Protein AF-Q9SR60-F1 (afdb_monomer_lite)

Foldseek 3Di:
DDPPVVVVVVVVVVVVVQPPFPQDPVRDGDRPPPDLDQDPDADPDDLVSLVPDDLVVLCVVCVNNVNNVCNPPDSVVSSVVCCVPRPDPPDD

Sequence (92 aa):
MGKGGWLLNFLNHAKNQESVENLDKNGAVKAPSSGFKMPLHYPRYTKEDYEEMEEWRLDLLLSEYGLLAFHDNTLHEKRAFAIDTFIWPHHP

Radius of gyration: 16.92 Å; chains: 1; bounding box: 32×50×31 Å

Organism: Arabidopsis thaliana (NCBI:txid3702)

Structure (mmCIF, N/CA/C/O backbone):
data_AF-Q9SR60-F1
#
_entry.id   AF-Q9SR60-F1
#
loop_
_atom_site.group_PDB
_atom_site.id
_atom_site.type_symbol
_atom_site.label_atom_id
_atom_site.label_alt_id
_atom_site.label_comp_id
_atom_site.label_asym_id
_atom_site.label_entity_id
_atom_site.label_seq_id
_atom_site.pdbx_PDB_ins_code
_atom_site.Cartn_x
_atom_site.Cartn_y
_atom_site.Cartn_z
_atom_site.occupancy
_atom_site.B_iso_or_equiv
_atom_site.a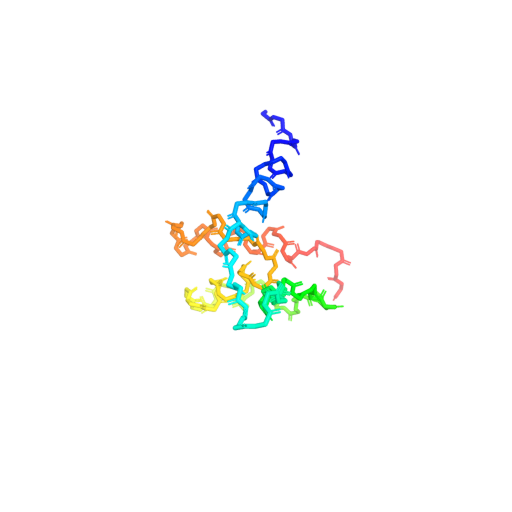uth_seq_id
_atom_site.auth_comp_id
_atom_site.auth_asym_id
_atom_site.auth_atom_id
_atom_site.pdbx_PDB_model_num
ATOM 1 N N . MET A 1 1 ? -19.630 11.675 -1.961 1.00 43.38 1 MET A N 1
ATOM 2 C CA . MET A 1 1 ? -19.637 10.334 -2.590 1.00 43.38 1 MET A CA 1
ATOM 3 C C . MET A 1 1 ? -19.535 9.286 -1.484 1.00 43.38 1 MET A C 1
ATOM 5 O O . MET A 1 1 ? -18.774 9.493 -0.549 1.00 43.38 1 MET A O 1
ATOM 9 N N . GLY A 1 2 ? -20.415 8.280 -1.488 1.00 55.16 2 GLY A N 1
ATOM 10 C CA . GLY A 1 2 ? -20.767 7.479 -0.304 1.00 55.16 2 GLY A CA 1
ATOM 11 C C . GLY A 1 2 ? -19.689 6.496 0.168 1.00 55.16 2 GLY A C 1
ATOM 12 O O . GLY A 1 2 ? -19.169 5.712 -0.618 1.00 55.16 2 GLY A O 1
ATOM 13 N N . LYS A 1 3 ? -19.423 6.487 1.481 1.00 59.16 3 LYS A N 1
ATOM 14 C CA . LYS A 1 3 ? -18.409 5.658 2.165 1.00 59.16 3 LYS A CA 1
ATOM 15 C C . LYS A 1 3 ? -18.746 4.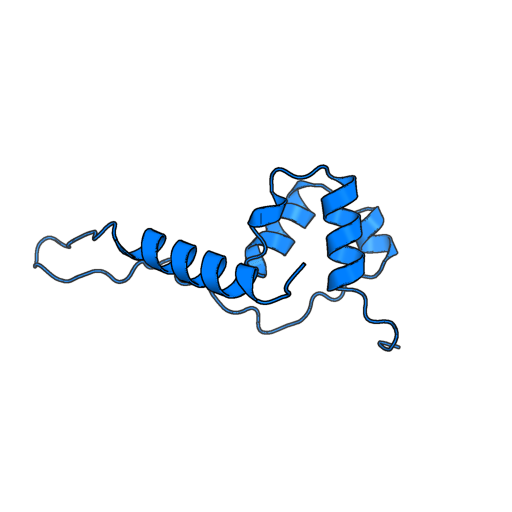150 2.254 1.00 59.16 3 LYS A C 1
ATOM 17 O O . LYS A 1 3 ? -18.140 3.440 3.042 1.00 59.16 3 LYS A O 1
ATOM 22 N N . GLY A 1 4 ? -19.721 3.659 1.482 1.00 60.84 4 GLY A N 1
ATOM 23 C CA . GLY A 1 4 ? -20.222 2.274 1.556 1.00 60.84 4 GLY A CA 1
ATOM 24 C C . GLY A 1 4 ? -19.910 1.389 0.343 1.00 60.84 4 GLY A C 1
ATOM 25 O O . GLY A 1 4 ? -20.094 0.178 0.417 1.00 60.84 4 GL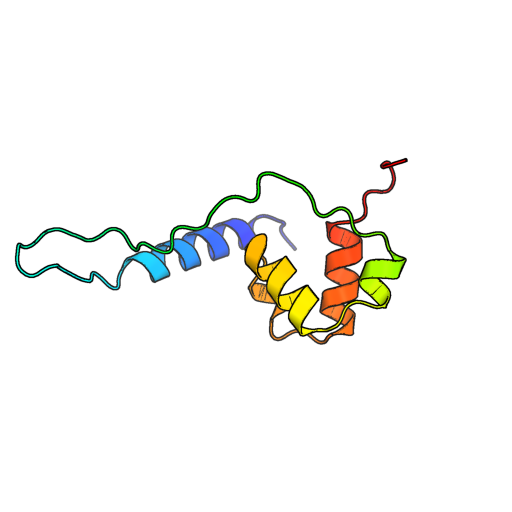Y A O 1
ATOM 26 N N . GLY A 1 5 ? -19.433 1.959 -0.771 1.00 64.81 5 GLY A N 1
ATOM 27 C CA . GLY A 1 5 ? -19.178 1.192 -2.001 1.00 64.81 5 GLY A CA 1
ATOM 28 C C . GLY A 1 5 ? -17.943 0.291 -1.926 1.00 64.81 5 GLY A C 1
ATOM 29 O O . GLY A 1 5 ? -17.899 -0.757 -2.566 1.00 64.81 5 GLY A O 1
ATOM 30 N N . TRP A 1 6 ? -16.957 0.662 -1.106 1.00 64.50 6 TRP A N 1
ATOM 31 C CA . TRP A 1 6 ? -15.701 -0.080 -1.015 1.00 64.50 6 TRP A CA 1
ATOM 32 C C . TRP A 1 6 ? -15.878 -1.460 -0.368 1.00 64.50 6 TRP A C 1
ATOM 34 O O . TRP A 1 6 ? -15.351 -2.434 -0.893 1.00 64.50 6 TRP A O 1
ATOM 44 N N . LEU A 1 7 ? -16.699 -1.583 0.686 1.00 71.25 7 LEU A N 1
ATOM 45 C CA . LEU A 1 7 ? -16.950 -2.881 1.330 1.00 71.25 7 LEU A CA 1
ATOM 46 C C . LEU A 1 7 ? -17.659 -3.868 0.383 1.00 71.25 7 LEU A C 1
ATOM 48 O O . LEU A 1 7 ? -17.360 -5.058 0.389 1.00 71.25 7 LEU A O 1
ATOM 52 N N . LEU A 1 8 ? -18.570 -3.377 -0.464 1.00 71.12 8 LEU A N 1
ATOM 53 C CA . LEU A 1 8 ? -19.231 -4.191 -1.488 1.00 71.12 8 LEU A CA 1
ATOM 54 C C . LEU A 1 8 ? -18.257 -4.640 -2.581 1.00 71.12 8 LEU A C 1
ATOM 56 O O . LEU A 1 8 ? -18.262 -5.814 -2.945 1.00 71.12 8 LEU A O 1
ATOM 60 N N . ASN A 1 9 ? -17.394 -3.742 -3.063 1.00 69.06 9 ASN A N 1
ATOM 61 C CA . ASN A 1 9 ? -16.351 -4.105 -4.023 1.00 69.06 9 ASN A CA 1
ATOM 62 C C . ASN A 1 9 ? -15.359 -5.112 -3.422 1.00 69.06 9 ASN A C 1
ATOM 64 O O . ASN A 1 9 ? -14.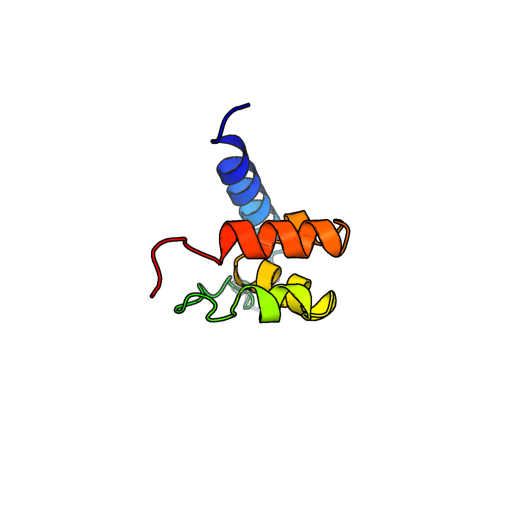978 -6.058 -4.105 1.00 69.06 9 ASN A O 1
ATOM 68 N N . PHE A 1 10 ? -15.012 -4.965 -2.140 1.00 71.75 10 PHE A N 1
ATOM 69 C CA . PHE A 1 10 ? -14.182 -5.908 -1.390 1.00 71.75 10 PHE A CA 1
ATOM 70 C C . PHE A 1 10 ? -14.830 -7.294 -1.291 1.00 71.75 10 PHE A C 1
ATOM 72 O O . PHE A 1 10 ? -14.217 -8.286 -1.679 1.00 71.75 10 PHE A O 1
ATOM 79 N N . LEU A 1 11 ? -16.087 -7.376 -0.839 1.00 67.88 11 LEU A N 1
ATOM 80 C CA . LEU A 1 11 ? -16.809 -8.649 -0.754 1.00 67.88 11 LEU A CA 1
ATOM 81 C C . LEU A 1 11 ? -16.963 -9.301 -2.132 1.00 67.88 11 LEU A C 1
ATOM 83 O O . LEU A 1 11 ? -16.856 -10.520 -2.249 1.00 67.88 11 LEU A O 1
ATOM 87 N N . ASN A 1 12 ? -17.188 -8.510 -3.184 1.00 69.31 12 ASN A N 1
ATOM 88 C CA . ASN A 1 12 ? -17.298 -9.039 -4.539 1.00 69.31 12 ASN A CA 1
ATOM 89 C C . ASN A 1 12 ? -15.947 -9.541 -5.074 1.00 69.31 12 ASN A C 1
ATOM 91 O O . ASN A 1 12 ? -15.898 -10.576 -5.733 1.00 69.31 12 ASN A O 1
ATOM 95 N N . HIS A 1 13 ? -14.848 -8.853 -4.750 1.00 59.34 13 HIS A N 1
ATOM 96 C CA . HIS A 1 13 ? -13.498 -9.300 -5.083 1.00 59.34 13 HIS A CA 1
ATOM 97 C C . HIS A 1 13 ? -13.153 -10.609 -4.360 1.00 59.34 13 HIS A C 1
ATOM 99 O O . HIS A 1 13 ? -12.757 -11.575 -5.008 1.00 59.34 13 HIS A O 1
ATOM 105 N N . ALA A 1 14 ? -13.409 -10.682 -3.049 1.00 56.59 14 ALA A N 1
ATOM 106 C CA . ALA A 1 14 ? -13.172 -11.877 -2.240 1.00 56.59 14 ALA A CA 1
ATOM 107 C C . ALA A 1 14 ? -13.959 -13.094 -2.756 1.00 56.59 14 ALA A C 1
ATOM 109 O O . ALA A 1 14 ? -13.401 -14.180 -2.885 1.00 56.59 14 ALA A O 1
ATOM 110 N N . LYS A 1 15 ? -15.230 -12.904 -3.139 1.00 57.78 15 LYS A N 1
ATOM 111 C CA . LYS A 1 15 ? -16.053 -13.972 -3.733 1.00 57.78 15 LYS A CA 1
ATOM 112 C C . LYS A 1 15 ? -15.525 -14.467 -5.078 1.00 57.78 15 LYS A C 1
ATOM 114 O O . LYS A 1 15 ? -15.694 -15.640 -5.393 1.00 57.78 15 LYS A O 1
ATOM 119 N N . ASN A 1 16 ? -14.913 -13.598 -5.883 1.00 56.00 16 ASN A N 1
ATOM 120 C CA . ASN A 1 16 ? -14.400 -13.986 -7.198 1.00 56.00 16 ASN A CA 1
ATOM 121 C C . ASN A 1 16 ? -13.082 -14.778 -7.096 1.00 56.00 16 ASN A C 1
ATOM 123 O O . ASN A 1 16 ? -12.807 -15.627 -7.938 1.00 56.00 16 ASN A O 1
ATOM 127 N N . GLN A 1 17 ? -12.294 -14.562 -6.036 1.00 51.84 17 GLN A N 1
ATOM 128 C CA . GLN A 1 17 ? -11.058 -15.319 -5.798 1.00 51.84 17 GLN A CA 1
ATOM 129 C C . GLN A 1 17 ? -11.301 -16.759 -5.311 1.00 51.84 17 GLN A C 1
ATOM 131 O O . GLN A 1 17 ? -10.434 -17.611 -5.487 1.00 51.84 17 GLN A O 1
ATOM 136 N N . GLU A 1 18 ? -12.472 -17.059 -4.741 1.00 51.44 18 GLU A N 1
ATOM 137 C CA . GLU A 1 18 ? -12.795 -18.394 -4.216 1.00 51.44 18 GLU A CA 1
ATOM 138 C C . GLU A 1 18 ? -13.174 -19.411 -5.317 1.00 51.44 18 GLU A C 1
ATOM 140 O O . GLU A 1 18 ? -13.028 -20.613 -5.118 1.00 51.44 18 GLU A O 1
ATOM 145 N N . SER A 1 19 ? -13.607 -18.968 -6.507 1.00 50.09 19 SER A N 1
ATOM 146 C CA . SER A 1 19 ? -14.243 -19.859 -7.499 1.00 50.09 19 SER A CA 1
ATOM 147 C C . SER A 1 19 ? -13.295 -20.618 -8.448 1.00 50.09 19 SER A C 1
ATOM 149 O O . SER A 1 19 ? -13.776 -21.293 -9.362 1.00 50.09 19 SER A O 1
ATOM 151 N N . VAL A 1 20 ? -11.971 -20.562 -8.268 1.00 51.84 20 VAL A N 1
ATOM 152 C CA . VAL A 1 20 ? -11.036 -21.459 -8.983 1.00 51.84 20 VAL A CA 1
ATOM 153 C C . VAL A 1 20 ? -10.771 -22.710 -8.142 1.00 51.84 20 VAL A C 1
ATOM 155 O O . VAL A 1 20 ? -9.725 -22.898 -7.522 1.00 51.84 20 VAL A O 1
ATOM 158 N N . GLU A 1 21 ? -11.792 -23.558 -8.098 1.00 53.59 21 GLU A N 1
ATOM 159 C CA . GLU A 1 21 ? -11.847 -24.814 -7.358 1.00 53.59 21 GLU A CA 1
ATOM 160 C C . GLU A 1 21 ? -10.748 -25.783 -7.840 1.00 53.59 21 GLU A C 1
ATOM 162 O O . GLU A 1 21 ? -10.853 -26.428 -8.883 1.00 53.59 21 GLU A O 1
ATOM 167 N N . ASN A 1 22 ? -9.651 -25.892 -7.085 1.00 55.00 22 ASN A N 1
ATOM 168 C CA . ASN A 1 22 ? -8.684 -26.973 -7.269 1.00 55.00 22 ASN A CA 1
ATOM 169 C C . ASN A 1 22 ? -9.203 -28.203 -6.518 1.00 55.00 22 ASN A C 1
ATOM 171 O O . ASN A 1 22 ? -8.927 -28.395 -5.332 1.00 55.00 22 ASN A O 1
ATOM 175 N N . LEU A 1 23 ? -9.986 -29.025 -7.214 1.00 56.03 23 LEU A N 1
ATOM 176 C CA . LEU A 1 23 ? -10.387 -30.344 -6.732 1.00 56.03 23 LEU A CA 1
ATOM 177 C C . LEU A 1 23 ? -9.149 -31.247 -6.646 1.00 56.03 23 LEU A C 1
ATOM 179 O O . LEU A 1 23 ? -8.465 -31.485 -7.646 1.00 56.03 23 LEU A O 1
ATOM 183 N N . ASP A 1 24 ? -8.857 -31.771 -5.455 1.00 57.81 24 ASP A N 1
ATOM 184 C CA . ASP A 1 24 ? -7.886 -32.857 -5.319 1.00 57.81 24 ASP A CA 1
ATOM 185 C C . ASP A 1 24 ? -8.428 -34.139 -5.976 1.00 57.81 24 ASP A C 1
ATOM 187 O O . ASP A 1 24 ? -9.637 -34.304 -6.146 1.00 57.81 24 ASP A O 1
ATOM 191 N N . LYS A 1 25 ? -7.545 -35.085 -6.323 1.00 67.62 25 LYS A N 1
ATOM 192 C CA . LYS A 1 25 ? -7.895 -36.340 -7.021 1.00 67.62 25 LYS A CA 1
ATOM 193 C C . LYS A 1 25 ? -8.952 -37.196 -6.306 1.00 67.62 25 LYS A C 1
ATOM 195 O O . LYS A 1 25 ? -9.526 -38.074 -6.940 1.00 67.62 25 LYS A O 1
ATOM 200 N N . ASN A 1 26 ? -9.246 -36.902 -5.039 1.00 70.81 26 ASN A N 1
ATOM 201 C CA . ASN A 1 26 ? -10.279 -37.554 -4.234 1.00 70.81 26 ASN A CA 1
ATOM 202 C C . ASN A 1 26 ? -11.571 -36.727 -4.060 1.00 70.81 26 ASN A C 1
ATOM 204 O O . ASN A 1 26 ? -12.381 -37.044 -3.193 1.00 70.81 26 ASN A O 1
ATOM 208 N N . GLY A 1 27 ? -11.778 -35.659 -4.838 1.00 63.88 27 GLY A N 1
ATOM 209 C CA . GLY A 1 27 ? -12.991 -34.830 -4.773 1.00 63.88 27 GLY A CA 1
ATOM 210 C C . GLY A 1 27 ? -13.094 -33.948 -3.524 1.00 63.88 27 GLY A C 1
ATOM 211 O O . GLY A 1 27 ? -14.149 -33.380 -3.259 1.00 63.88 27 GLY A O 1
ATOM 212 N N . ALA A 1 28 ? -12.012 -33.816 -2.751 1.00 65.88 28 ALA A N 1
ATOM 213 C CA . ALA A 1 28 ? -11.952 -32.876 -1.642 1.00 65.88 28 ALA A CA 1
ATOM 214 C C . ALA A 1 28 ? -11.621 -31.475 -2.174 1.00 65.88 28 ALA A C 1
ATOM 216 O O . ALA A 1 28 ? -10.574 -31.271 -2.797 1.00 65.88 28 ALA A O 1
ATOM 217 N N . VAL A 1 29 ? -12.502 -30.511 -1.897 1.00 63.81 29 VAL A N 1
ATOM 218 C CA . VAL A 1 29 ? -12.239 -29.084 -2.102 1.00 63.81 29 VAL A CA 1
ATOM 219 C C . VAL A 1 29 ? -11.062 -28.706 -1.208 1.00 63.81 29 VAL A C 1
ATOM 221 O O . VAL A 1 29 ? -11.184 -28.675 0.020 1.00 63.81 29 VAL A O 1
ATOM 224 N N . LYS A 1 30 ? -9.891 -28.450 -1.796 1.00 58.03 30 LYS A N 1
ATOM 225 C CA . LYS A 1 30 ? -8.810 -27.811 -1.048 1.00 58.03 30 LYS A CA 1
ATOM 226 C C . LYS A 1 30 ? -9.200 -26.351 -0.891 1.00 58.03 30 LYS A C 1
ATOM 228 O O . LYS A 1 30 ? -9.172 -25.606 -1.866 1.00 58.03 30 LYS A O 1
ATOM 233 N N . ALA A 1 31 ? -9.567 -25.956 0.329 1.00 61.06 31 ALA A N 1
ATOM 234 C CA . ALA A 1 31 ? -9.670 -24.542 0.665 1.00 61.06 31 ALA A CA 1
ATOM 235 C C . ALA A 1 31 ? -8.375 -23.854 0.195 1.00 61.06 31 ALA A C 1
ATOM 237 O O . ALA A 1 31 ? -7.292 -24.404 0.449 1.00 61.06 31 ALA A O 1
ATOM 238 N N . PRO A 1 32 ? -8.450 -22.722 -0.527 1.00 58.34 32 PRO A N 1
ATOM 239 C CA . PRO A 1 32 ? -7.256 -22.053 -1.012 1.00 58.34 32 PRO A CA 1
ATOM 240 C C . PRO A 1 32 ? -6.343 -21.784 0.185 1.00 58.34 32 PRO A C 1
ATOM 242 O O . PRO A 1 32 ? -6.717 -21.100 1.136 1.00 58.34 32 PRO A O 1
ATOM 245 N N . SER A 1 33 ? -5.137 -22.358 0.166 1.00 63.03 33 SER A N 1
ATOM 246 C CA . SER A 1 33 ? -4.164 -22.215 1.257 1.00 63.03 33 SER A CA 1
ATOM 247 C C . SER A 1 33 ? -3.692 -20.767 1.439 1.00 63.03 33 SER A C 1
ATOM 249 O O . SER A 1 33 ? -3.006 -20.459 2.411 1.00 63.03 33 SER A O 1
ATOM 251 N N . SER A 1 34 ? -4.056 -19.875 0.514 1.00 63.09 34 SER A N 1
ATOM 252 C CA . SER A 1 34 ? -3.853 -18.432 0.582 1.00 63.09 34 SER A CA 1
ATOM 253 C C . SER A 1 34 ? -5.096 -17.719 1.132 1.00 63.09 34 SER A C 1
ATOM 255 O O . SER A 1 34 ? -5.695 -16.880 0.462 1.00 63.09 34 SER A O 1
ATOM 257 N N . GLY A 1 35 ? -5.520 -18.061 2.347 1.00 67.19 35 GLY A N 1
ATOM 258 C CA . GLY A 1 35 ? -6.460 -17.211 3.077 1.00 67.19 35 GLY A CA 1
ATOM 259 C C . GLY A 1 35 ? -5.792 -15.881 3.444 1.00 67.19 35 GLY A C 1
ATOM 260 O O . GLY A 1 35 ? -4.609 -15.863 3.792 1.00 67.19 35 GLY A O 1
ATOM 261 N N . PHE A 1 36 ? -6.538 -14.774 3.392 1.00 64.75 36 PHE A N 1
ATOM 262 C CA . PHE A 1 36 ? -6.092 -13.500 3.960 1.00 64.75 36 PHE A CA 1
ATOM 263 C C . PHE A 1 36 ? -5.803 -13.693 5.455 1.00 64.75 36 PHE A C 1
ATOM 265 O O . PHE A 1 36 ? -6.701 -14.023 6.234 1.00 64.75 36 PHE A O 1
ATOM 272 N N . LYS A 1 37 ? -4.541 -13.530 5.861 1.00 70.69 37 LYS A N 1
ATOM 273 C CA . LYS A 1 37 ? -4.157 -13.554 7.274 1.00 70.69 37 LYS A CA 1
ATOM 274 C C . LYS A 1 37 ? -4.320 -12.148 7.823 1.00 70.69 37 LYS A C 1
ATOM 276 O O . LYS A 1 37 ? -3.567 -11.265 7.439 1.00 70.69 37 LYS A O 1
ATOM 281 N N . MET A 1 38 ? -5.290 -11.963 8.717 1.00 78.06 38 MET A N 1
ATOM 282 C CA . MET A 1 38 ? -5.511 -10.676 9.370 1.00 78.06 38 MET A CA 1
ATOM 283 C C . MET A 1 38 ? -4.239 -10.247 10.118 1.00 78.06 38 MET A C 1
ATOM 285 O O . MET A 1 38 ? -3.807 -10.985 11.014 1.00 78.06 38 MET A O 1
ATOM 289 N N . PRO A 1 39 ? -3.640 -9.089 9.796 1.00 74.81 39 PRO A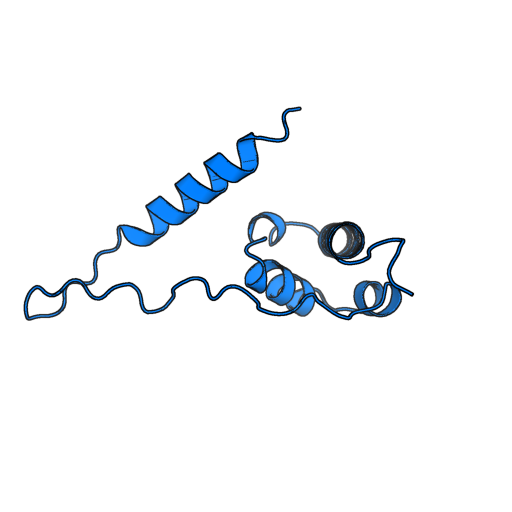 N 1
ATOM 290 C CA . PRO A 1 39 ? -2.522 -8.566 10.566 1.00 74.81 39 PRO A CA 1
ATOM 291 C C . PRO A 1 39 ? -2.965 -8.325 12.013 1.00 74.81 39 PRO A C 1
ATOM 293 O O . PRO A 1 39 ? -4.000 -7.709 12.263 1.00 74.81 39 PRO A O 1
ATOM 296 N N . LEU A 1 40 ? -2.198 -8.832 12.982 1.00 80.62 40 LEU A N 1
ATOM 297 C CA . LEU A 1 40 ? -2.505 -8.666 14.412 1.00 80.62 40 LEU A CA 1
ATOM 298 C C . LEU A 1 40 ? -1.990 -7.340 14.988 1.00 80.62 40 LEU A C 1
ATOM 300 O O . LEU A 1 40 ? -2.309 -6.990 16.126 1.00 80.62 40 LEU A O 1
ATOM 304 N N . HIS A 1 41 ? -1.164 -6.614 14.238 1.00 85.44 41 HIS A N 1
ATOM 305 C CA . HIS A 1 41 ? -0.475 -5.418 14.705 1.00 85.44 41 HIS A CA 1
ATOM 306 C C . HIS A 1 41 ? -0.632 -4.301 13.699 1.00 85.44 41 HIS A C 1
ATOM 308 O O . HIS A 1 41 ? -0.645 -4.567 12.511 1.00 85.44 41 HIS A O 1
ATOM 314 N N . TYR A 1 42 ? -0.737 -3.074 14.197 1.00 87.75 42 TYR A N 1
ATOM 315 C CA . TYR A 1 42 ? -0.727 -1.875 13.375 1.00 87.75 42 TYR A CA 1
ATOM 316 C C . TYR A 1 42 ? 0.706 -1.538 12.943 1.00 87.75 42 TYR A C 1
ATOM 318 O O . TYR A 1 42 ? 1.621 -1.757 13.750 1.00 87.75 42 TYR A O 1
ATOM 326 N N . PRO A 1 43 ? 0.938 -0.980 11.741 1.00 90.00 43 PRO A N 1
ATOM 327 C CA . PRO A 1 43 ? 2.271 -0.548 11.341 1.00 90.00 43 PRO A CA 1
ATOM 328 C C . PRO A 1 43 ? 2.797 0.513 12.312 1.00 90.00 43 PRO A C 1
ATOM 330 O O . PRO A 1 43 ? 2.072 1.429 12.694 1.00 90.00 43 PRO A O 1
ATOM 333 N N . ARG A 1 44 ? 4.062 0.388 12.722 1.00 89.38 44 ARG A N 1
ATOM 334 C CA . ARG A 1 44 ? 4.734 1.312 13.655 1.00 89.38 44 ARG A CA 1
ATOM 335 C C . ARG A 1 44 ? 5.820 2.120 12.949 1.00 89.38 44 ARG A C 1
ATOM 337 O O . ARG A 1 44 ? 6.937 2.214 13.445 1.00 89.38 44 ARG A O 1
ATOM 344 N N . TYR A 1 45 ? 5.493 2.626 11.770 1.00 92.25 45 TYR A N 1
ATOM 345 C CA . TYR A 1 45 ? 6.359 3.515 11.004 1.00 92.25 45 TYR A CA 1
ATOM 346 C C . TYR A 1 45 ? 6.011 4.961 11.336 1.00 92.25 45 TYR A C 1
ATOM 348 O O . TYR A 1 45 ? 4.830 5.286 11.499 1.00 92.25 45 TYR A O 1
ATOM 356 N N . THR A 1 46 ? 7.021 5.818 11.456 1.00 92.31 46 THR A N 1
ATOM 357 C CA . THR A 1 46 ? 6.803 7.261 11.578 1.00 92.31 46 THR A CA 1
ATOM 358 C C . THR A 1 46 ? 6.461 7.863 10.219 1.00 92.31 46 THR A C 1
ATOM 360 O O . THR A 1 46 ? 6.503 7.201 9.180 1.00 92.31 46 THR A O 1
ATOM 363 N N . LYS A 1 47 ? 6.099 9.146 10.209 1.00 93.38 47 LYS A N 1
ATOM 364 C CA . LYS A 1 47 ? 5.841 9.856 8.956 1.00 93.38 47 LYS A CA 1
ATOM 365 C C . LYS A 1 47 ? 7.088 9.874 8.062 1.00 93.38 47 LYS A C 1
ATOM 367 O O . LYS A 1 47 ? 6.973 9.674 6.859 1.00 93.38 47 LYS A O 1
ATOM 372 N N . GLU A 1 48 ? 8.256 10.069 8.660 1.00 94.25 48 GLU A N 1
ATOM 373 C CA . GLU A 1 48 ? 9.552 10.105 7.982 1.00 94.25 48 GLU A CA 1
ATOM 374 C C . GLU A 1 48 ? 9.878 8.742 7.361 1.00 94.25 48 GLU A C 1
ATOM 376 O O . GLU A 1 48 ? 10.252 8.680 6.191 1.00 94.25 48 GLU A O 1
ATOM 381 N N . ASP A 1 49 ? 9.621 7.646 8.088 1.00 95.81 49 ASP A N 1
ATOM 382 C CA . ASP A 1 49 ? 9.779 6.289 7.552 1.00 95.81 49 ASP A CA 1
ATOM 383 C C . ASP A 1 49 ? 8.950 6.097 6.268 1.00 95.81 49 ASP A C 1
ATOM 385 O O . ASP A 1 49 ? 9.442 5.551 5.280 1.00 95.81 49 ASP A O 1
ATOM 389 N N . TYR A 1 50 ? 7.700 6.579 6.239 1.00 95.75 50 TYR A N 1
ATOM 390 C CA . TYR A 1 50 ? 6.850 6.503 5.043 1.00 95.75 50 TYR A CA 1
ATOM 391 C C . TYR A 1 50 ? 7.358 7.358 3.879 1.00 95.75 50 TYR A C 1
ATOM 393 O O . TYR A 1 50 ? 7.202 6.972 2.717 1.00 95.75 50 TYR A O 1
ATOM 401 N N . GLU A 1 51 ? 7.931 8.525 4.165 1.00 95.12 51 GLU A N 1
ATOM 402 C CA . GLU A 1 51 ? 8.485 9.419 3.147 1.00 95.12 51 GLU A CA 1
ATOM 403 C C . GLU A 1 51 ? 9.731 8.811 2.480 1.00 95.12 51 GLU A C 1
ATOM 405 O O . GLU A 1 51 ? 9.902 8.944 1.263 1.00 95.12 51 GLU A O 1
ATOM 410 N N . GLU A 1 52 ? 10.547 8.081 3.244 1.00 95.81 52 GLU A N 1
ATOM 411 C CA . GLU A 1 52 ? 11.754 7.399 2.761 1.00 95.81 52 GLU A CA 1
ATOM 412 C C . GLU A 1 52 ? 11.480 6.013 2.155 1.00 95.81 52 GLU A C 1
ATOM 414 O O . GLU A 1 52 ? 12.253 5.538 1.320 1.00 95.81 52 GLU A O 1
ATOM 419 N N . MET A 1 53 ? 10.367 5.372 2.518 1.00 96.06 53 MET A N 1
ATOM 420 C CA . MET A 1 53 ? 10.005 4.031 2.057 1.00 96.06 53 MET A CA 1
ATOM 421 C C . MET A 1 53 ? 9.954 3.908 0.529 1.00 96.06 53 MET A C 1
ATOM 423 O O . MET A 1 53 ? 9.357 4.734 -0.175 1.00 96.06 53 MET A O 1
ATOM 427 N N . GLU A 1 54 ? 10.534 2.824 0.008 1.00 95.69 54 GLU A N 1
ATOM 428 C CA . GLU A 1 54 ? 10.485 2.501 -1.415 1.00 95.69 54 GLU A CA 1
ATOM 429 C C . GLU A 1 54 ? 9.102 1.983 -1.841 1.00 95.69 54 GLU A C 1
ATOM 431 O O . GLU A 1 54 ? 8.333 1.450 -1.039 1.00 95.69 54 GLU A O 1
ATOM 436 N N . GLU A 1 55 ? 8.800 2.086 -3.136 1.00 95.31 55 GLU A N 1
ATOM 437 C CA . GLU A 1 55 ? 7.503 1.691 -3.699 1.00 95.31 55 GLU A CA 1
ATOM 438 C C . GLU A 1 55 ? 7.100 0.256 -3.355 1.00 95.31 55 GLU A C 1
ATOM 440 O O . GLU A 1 55 ? 5.998 0.019 -2.871 1.00 95.31 55 GLU A O 1
ATOM 445 N N . TRP A 1 56 ? 8.023 -0.692 -3.517 1.00 94.50 56 TRP A N 1
ATOM 446 C CA . TRP A 1 56 ? 7.758 -2.101 -3.241 1.00 94.50 56 TRP A CA 1
ATOM 447 C C . TRP A 1 56 ? 7.405 -2.361 -1.767 1.00 94.50 56 TRP A C 1
ATOM 449 O O . TRP A 1 56 ? 6.632 -3.275 -1.477 1.00 94.50 56 TRP A O 1
ATOM 459 N N . ARG A 1 57 ? 7.938 -1.563 -0.825 1.00 94.62 57 ARG A N 1
ATOM 460 C CA . ARG A 1 57 ? 7.585 -1.668 0.601 1.00 94.62 57 ARG A CA 1
ATOM 461 C C . ARG A 1 57 ? 6.171 -1.182 0.850 1.00 94.62 57 ARG A C 1
ATOM 463 O O . ARG A 1 57 ? 5.448 -1.817 1.611 1.00 94.62 57 ARG A O 1
ATOM 470 N N . LEU A 1 58 ? 5.779 -0.083 0.209 1.00 95.44 58 LEU A N 1
ATOM 471 C CA . LEU A 1 58 ? 4.405 0.412 0.264 1.00 95.44 58 LEU A CA 1
ATOM 472 C C . LEU A 1 58 ? 3.444 -0.598 -0.352 1.00 95.44 58 LEU A C 1
ATOM 474 O O . LEU A 1 58 ? 2.423 -0.891 0.253 1.00 95.44 58 LEU A O 1
ATOM 478 N N . ASP A 1 59 ? 3.786 -1.191 -1.493 1.00 93.75 59 ASP A N 1
ATOM 479 C CA . ASP A 1 59 ? 2.944 -2.203 -2.131 1.00 93.75 59 ASP A CA 1
ATOM 480 C C . ASP A 1 59 ? 2.772 -3.441 -1.257 1.00 93.75 59 ASP A C 1
ATOM 482 O O . ASP A 1 59 ? 1.657 -3.958 -1.135 1.00 93.75 59 ASP A O 1
ATOM 486 N N . LEU A 1 60 ? 3.846 -3.900 -0.609 1.00 91.88 60 L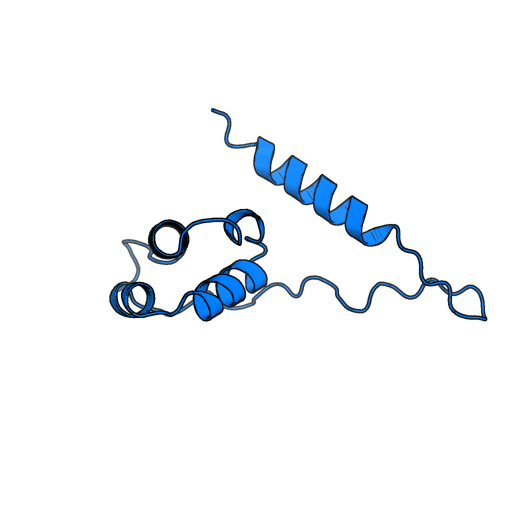EU A N 1
ATOM 487 C CA . LEU A 1 60 ? 3.784 -5.010 0.336 1.00 91.88 60 LEU A CA 1
ATOM 488 C C . LEU A 1 60 ? 2.921 -4.656 1.550 1.00 91.88 60 LEU A C 1
ATOM 490 O O . LEU A 1 60 ? 2.026 -5.424 1.899 1.00 91.88 60 LEU A O 1
ATOM 494 N N . LEU A 1 61 ? 3.152 -3.485 2.148 1.00 92.69 61 LEU A N 1
ATOM 495 C CA . LEU A 1 61 ? 2.388 -2.993 3.287 1.00 92.69 61 LEU A CA 1
ATOM 496 C C . LEU A 1 61 ? 0.902 -2.911 2.939 1.00 92.69 61 LEU A C 1
ATOM 498 O O . LEU A 1 61 ? 0.071 -3.503 3.611 1.00 92.69 61 LEU A O 1
ATOM 502 N N . LEU A 1 62 ? 0.548 -2.237 1.851 1.00 92.19 62 LEU A N 1
ATOM 503 C CA . LEU A 1 62 ? -0.838 -2.103 1.420 1.00 92.19 62 LEU A CA 1
ATOM 504 C C . LEU A 1 62 ? -1.462 -3.475 1.132 1.00 92.19 62 LEU A C 1
ATOM 506 O O . LEU A 1 62 ? -2.597 -3.717 1.535 1.00 92.19 62 LEU A O 1
ATOM 510 N N . SER A 1 63 ? -0.715 -4.413 0.542 1.00 89.19 63 SER A N 1
ATOM 511 C CA . SER A 1 63 ? -1.191 -5.789 0.327 1.00 89.19 63 SER A CA 1
ATOM 512 C C . SER A 1 63 ? -1.502 -6.525 1.624 1.00 89.19 63 SER A C 1
ATOM 514 O O . SER A 1 63 ? -2.531 -7.195 1.713 1.00 89.19 63 SER A O 1
ATOM 516 N N . GLU A 1 64 ? -0.639 -6.398 2.632 1.00 88.00 64 GLU A N 1
ATOM 517 C CA . GLU A 1 64 ? -0.802 -7.055 3.930 1.00 88.00 64 GLU A CA 1
ATOM 518 C C . GLU A 1 64 ? -2.088 -6.601 4.641 1.00 88.00 64 GLU A C 1
ATOM 520 O O . GLU A 1 64 ? -2.753 -7.407 5.287 1.00 88.00 64 GLU A O 1
ATOM 525 N N . TYR A 1 65 ? -2.508 -5.349 4.431 1.00 89.38 65 TYR A N 1
ATOM 526 C CA . TYR A 1 65 ? -3.770 -4.802 4.951 1.00 89.38 65 TYR A CA 1
ATOM 527 C C . TYR A 1 65 ? -4.940 -4.885 3.955 1.00 89.38 65 TYR A C 1
ATOM 529 O O . TYR A 1 65 ? -6.003 -4.316 4.202 1.00 89.38 65 TYR A O 1
ATOM 537 N N . GLY A 1 66 ? -4.785 -5.599 2.833 1.00 87.69 66 GLY A N 1
ATOM 538 C CA . GLY A 1 66 ? -5.845 -5.792 1.835 1.00 87.69 66 GLY A CA 1
ATOM 539 C C . GLY A 1 66 ? -6.163 -4.551 0.987 1.00 87.69 66 GLY A C 1
ATOM 540 O O . GLY A 1 66 ? -7.205 -4.487 0.337 1.00 87.69 66 GLY A O 1
ATOM 541 N N . LEU A 1 67 ? -5.269 -3.566 0.960 1.00 89.19 67 LEU A N 1
ATOM 542 C CA . LEU A 1 67 ? -5.373 -2.295 0.238 1.00 89.19 67 LEU A CA 1
ATOM 543 C C . LEU A 1 67 ? -4.783 -2.408 -1.183 1.00 89.19 67 LEU A C 1
ATOM 545 O O . LEU A 1 67 ? -4.078 -1.523 -1.658 1.00 89.19 67 LEU A O 1
ATOM 549 N N . LEU A 1 68 ? -5.100 -3.500 -1.887 1.00 83.56 68 LEU A N 1
ATOM 550 C CA . LEU A 1 68 ? -4.571 -3.822 -3.226 1.00 83.56 68 LEU A CA 1
ATOM 551 C C . LEU A 1 68 ? -4.989 -2.818 -4.315 1.00 83.56 68 LEU A C 1
ATOM 553 O O . LEU A 1 68 ? -4.344 -2.714 -5.351 1.00 83.56 68 LEU A O 1
ATOM 557 N N . ALA A 1 69 ? -6.057 -2.048 -4.080 1.00 84.56 69 ALA A N 1
ATOM 558 C CA . ALA A 1 69 ? -6.571 -1.055 -5.027 1.00 84.56 69 ALA A CA 1
ATOM 559 C C . ALA A 1 69 ? -5.582 0.084 -5.348 1.00 84.56 69 ALA A C 1
ATOM 561 O O . ALA A 1 69 ? -5.836 0.859 -6.262 1.00 84.56 69 ALA A O 1
ATOM 562 N N . PHE A 1 70 ? -4.490 0.197 -4.589 1.00 84.31 70 PHE A N 1
ATOM 563 C CA . PHE A 1 70 ? -3.491 1.254 -4.718 1.00 84.31 70 PHE A CA 1
ATOM 564 C C . PHE A 1 70 ? -2.207 0.796 -5.422 1.00 84.31 70 PHE A C 1
ATOM 566 O O . PHE A 1 70 ? -1.290 1.599 -5.556 1.00 84.31 70 PHE A O 1
ATOM 573 N N . HIS A 1 71 ? -2.111 -0.461 -5.875 1.00 84.12 71 HIS A N 1
ATOM 574 C CA . HIS A 1 71 ? -0.913 -0.970 -6.565 1.00 84.12 71 HIS A CA 1
ATOM 575 C C . HIS A 1 71 ? -0.596 -0.230 -7.863 1.00 84.12 71 HIS A C 1
ATOM 577 O O . HIS A 1 71 ? 0.577 0.007 -8.145 1.00 84.12 71 HIS A O 1
ATOM 583 N N . ASP A 1 72 ? -1.623 0.202 -8.594 1.00 89.31 72 ASP A N 1
ATOM 584 C CA . ASP A 1 72 ? -1.468 0.947 -9.849 1.00 89.31 72 ASP A CA 1
ATOM 585 C C . ASP A 1 72 ? -1.288 2.464 -9.633 1.00 89.31 72 ASP A C 1
ATOM 587 O O . ASP A 1 72 ? -1.117 3.217 -10.595 1.00 89.31 72 ASP A O 1
ATOM 591 N N . ASN A 1 73 ? -1.336 2.938 -8.383 1.00 91.00 73 ASN A N 1
ATOM 592 C CA . ASN A 1 73 ? -1.169 4.354 -8.070 1.00 91.00 73 ASN A CA 1
ATOM 593 C C . ASN A 1 73 ? 0.299 4.777 -8.148 1.00 91.00 73 ASN A C 1
ATOM 595 O O . ASN A 1 73 ? 1.224 3.973 -8.036 1.00 91.00 73 ASN A O 1
ATOM 599 N N . THR A 1 74 ? 0.526 6.082 -8.263 1.00 94.44 74 THR A N 1
ATOM 600 C CA . THR A 1 74 ? 1.884 6.622 -8.190 1.00 94.44 74 THR A CA 1
ATOM 601 C C . THR A 1 74 ? 2.483 6.424 -6.794 1.00 94.44 74 THR A C 1
ATOM 603 O O . THR A 1 74 ? 1.777 6.444 -5.783 1.00 94.44 74 THR A O 1
ATOM 606 N N . LEU A 1 75 ? 3.813 6.319 -6.710 1.00 95.19 75 LEU A N 1
ATOM 607 C CA . LEU A 1 75 ? 4.544 6.244 -5.439 1.00 95.19 75 LEU A CA 1
ATOM 608 C C . LEU A 1 75 ? 4.130 7.341 -4.441 1.00 95.19 75 LEU A C 1
ATOM 610 O O . LEU A 1 75 ? 3.955 7.078 -3.253 1.00 95.19 75 LEU A O 1
ATOM 614 N N . HIS A 1 76 ? 3.941 8.571 -4.921 1.00 95.06 76 HIS A N 1
ATOM 615 C CA . HIS A 1 76 ? 3.524 9.691 -4.079 1.00 95.06 76 HIS A CA 1
ATOM 616 C C . HIS A 1 76 ? 2.116 9.487 -3.499 1.00 95.06 76 HIS A C 1
ATOM 618 O O . HIS A 1 76 ? 1.891 9.749 -2.320 1.00 95.06 76 HIS A O 1
ATOM 624 N N . GLU A 1 77 ? 1.169 8.991 -4.296 1.00 95.00 77 GLU A N 1
ATOM 625 C CA . GLU A 1 77 ? -0.187 8.681 -3.830 1.00 95.00 77 GLU A CA 1
ATOM 626 C C . GLU A 1 77 ? -0.194 7.516 -2.839 1.00 95.00 77 GLU A C 1
ATOM 628 O O . GLU A 1 77 ? -0.881 7.602 -1.823 1.00 95.00 77 GLU A O 1
ATOM 633 N N . LYS A 1 78 ? 0.608 6.468 -3.080 1.00 95.50 78 LYS A N 1
ATOM 634 C CA . LYS A 1 78 ? 0.789 5.344 -2.145 1.00 95.50 78 LYS A CA 1
ATOM 635 C C . LYS A 1 78 ? 1.305 5.833 -0.790 1.00 95.50 78 LYS A C 1
ATOM 637 O O . LYS A 1 78 ? 0.747 5.469 0.242 1.00 95.50 78 LYS A O 1
ATOM 642 N N . ARG A 1 79 ? 2.325 6.702 -0.786 1.00 95.50 79 ARG A N 1
ATOM 643 C CA . ARG A 1 79 ? 2.872 7.321 0.437 1.00 95.50 79 ARG A CA 1
ATOM 644 C C . ARG A 1 79 ? 1.848 8.182 1.152 1.00 95.50 79 ARG A C 1
ATOM 646 O O . ARG A 1 79 ? 1.633 7.997 2.343 1.00 95.50 79 ARG A O 1
ATOM 653 N N . ALA A 1 80 ? 1.209 9.103 0.433 1.00 94.50 80 ALA A N 1
ATOM 654 C CA . ALA A 1 80 ? 0.218 10.001 1.011 1.00 94.50 80 ALA A CA 1
ATOM 655 C C . ALA A 1 80 ? -0.939 9.216 1.642 1.00 94.50 80 ALA A C 1
ATOM 657 O O . ALA A 1 80 ? -1.341 9.508 2.765 1.00 94.50 80 ALA A O 1
ATOM 658 N N . PHE A 1 81 ? -1.416 8.177 0.956 1.00 93.62 81 PHE A N 1
ATOM 659 C CA . PHE A 1 81 ? -2.452 7.292 1.467 1.00 93.62 81 PHE A CA 1
ATOM 660 C C . PHE A 1 81 ? -1.990 6.490 2.690 1.00 93.62 81 PHE A C 1
ATOM 662 O O . PHE A 1 81 ? -2.730 6.403 3.667 1.00 93.62 81 PHE A O 1
ATOM 669 N N . ALA A 1 82 ? -0.774 5.935 2.671 1.00 94.25 82 ALA A N 1
ATOM 670 C CA . ALA A 1 82 ? -0.213 5.212 3.810 1.00 94.25 82 ALA A CA 1
ATOM 671 C C . ALA A 1 82 ? -0.032 6.122 5.033 1.00 94.25 82 ALA A C 1
ATOM 673 O O . ALA A 1 82 ? -0.380 5.716 6.135 1.00 94.25 82 ALA A O 1
ATOM 674 N N . ILE A 1 83 ? 0.437 7.358 4.851 1.00 93.69 83 ILE A N 1
ATOM 675 C CA . ILE A 1 83 ? 0.556 8.344 5.933 1.00 93.69 83 ILE A CA 1
ATOM 676 C C . ILE A 1 83 ? -0.828 8.681 6.494 1.00 93.69 83 ILE A C 1
ATOM 678 O O . ILE A 1 83 ? -1.023 8.600 7.700 1.00 93.69 83 ILE A O 1
ATOM 682 N N . ASP A 1 84 ? -1.799 9.002 5.639 1.00 92.06 84 ASP A N 1
ATOM 683 C CA . ASP A 1 84 ? -3.161 9.353 6.071 1.00 92.06 84 ASP A CA 1
ATOM 684 C C . ASP A 1 84 ? -3.886 8.177 6.749 1.00 92.06 84 ASP A C 1
ATOM 686 O O . ASP A 1 84 ? -4.682 8.361 7.668 1.00 92.06 84 ASP A O 1
ATOM 690 N N . THR A 1 85 ? -3.579 6.948 6.329 1.00 91.06 85 THR A N 1
ATOM 691 C CA . THR A 1 85 ? -4.171 5.732 6.894 1.00 91.06 85 THR A CA 1
ATOM 692 C C . THR A 1 85 ? -3.484 5.332 8.197 1.00 91.06 85 THR A C 1
ATOM 694 O O . THR A 1 85 ? -4.157 5.074 9.190 1.00 91.06 85 THR A O 1
ATOM 697 N N . PHE A 1 86 ? -2.150 5.270 8.219 1.00 92.31 86 PHE A N 1
ATOM 698 C CA . PHE A 1 86 ? -1.366 4.661 9.295 1.00 92.31 86 PHE A CA 1
ATOM 699 C C . PHE A 1 86 ? -0.786 5.644 10.321 1.00 92.31 86 PHE A C 1
ATOM 701 O O . PHE A 1 86 ? -0.336 5.204 11.376 1.00 92.31 86 PHE A O 1
ATOM 708 N N . ILE A 1 87 ? -0.821 6.957 10.093 1.00 90.56 87 ILE A N 1
ATOM 709 C CA . ILE A 1 87 ? -0.372 7.945 11.085 1.00 90.56 87 ILE A CA 1
ATOM 710 C C . ILE A 1 87 ? -1.584 8.564 11.787 1.00 90.56 87 ILE A C 1
ATOM 712 O O . ILE A 1 87 ? -2.256 9.444 11.255 1.00 90.56 87 ILE A O 1
ATOM 716 N N . TRP A 1 88 ? -1.855 8.130 13.023 1.00 81.69 88 TRP A N 1
ATOM 717 C CA . TRP A 1 88 ? -2.926 8.709 13.842 1.00 81.69 88 TRP A CA 1
ATOM 718 C C . TRP A 1 88 ? -2.433 9.933 14.638 1.00 81.69 88 TRP A C 1
ATOM 720 O O . TRP A 1 88 ? -1.432 9.819 15.345 1.00 81.69 88 TRP A O 1
ATOM 730 N N . PRO A 1 89 ? -3.163 11.071 14.650 1.00 70.94 89 PRO A N 1
ATOM 731 C CA . PRO A 1 89 ? -2.750 12.305 15.343 1.00 70.94 89 PRO A CA 1
ATOM 732 C C . PRO A 1 89 ? -2.659 12.197 16.876 1.00 70.94 89 PRO A C 1
ATOM 734 O O . PRO A 1 89 ? -2.217 13.137 17.529 1.00 70.94 89 PRO A O 1
ATOM 737 N N . HIS A 1 90 ? -3.098 11.079 17.460 1.00 62.47 90 HIS A N 1
ATOM 738 C CA . HIS A 1 90 ? -3.127 10.849 18.907 1.00 62.47 90 HIS A CA 1
ATOM 739 C C . HIS A 1 90 ? -2.213 9.711 19.374 1.00 62.47 90 HIS A C 1
ATOM 741 O O . HIS A 1 90 ? -2.345 9.279 20.520 1.00 62.47 90 HIS A O 1
ATOM 747 N N . HIS A 1 91 ? -1.295 9.222 18.535 1.00 55.03 91 HIS A N 1
ATOM 748 C CA . HIS A 1 91 ? -0.255 8.322 19.025 1.00 55.03 91 HIS A CA 1
ATOM 749 C C . HIS A 1 91 ? 0.936 9.153 19.547 1.00 55.03 91 HIS A C 1
ATOM 751 O O . HIS A 1 91 ? 1.525 9.886 18.752 1.00 55.03 91 HIS A O 1
ATOM 757 N N . PRO A 1 92 ? 1.242 9.109 20.859 1.00 47.97 92 PRO A N 1
ATOM 758 C CA . PRO A 1 92 ? 2.412 9.770 21.437 1.00 47.97 92 PRO A CA 1
ATOM 759 C C . PRO A 1 92 ? 3.728 9.123 20.992 1.00 47.97 92 PRO A C 1
ATOM 761 O O . PRO A 1 92 ? 3.693 7.961 20.508 1.00 47.97 92 PRO A O 1
#

pLDDT: mean 77.58, std 16.07, range [43.38, 96.06]

InterPro domains:
  IPR056139 Domain of unknown function DUF7722 [PF24847] (42-89)

Secondary structure (DSSP, 8-state):
--TTHHHHHHHHHHHHHHT---B-TTS-B---S------SS-----HHHHHH--HHHHHHHHHHTT-GGGTTS-HHHHHHHHHHHH--TT--